Protein AF-A0A1G9ANP0-F1 (afdb_monomer)

Foldseek 3Di:
DPPVVVQCVDVVSVVVLVVLLVVLLVLLVVLLVVCVVPVPFPCDVVNSVVLNVVLSPVLCVPQSVVLSVVCVVPVVCNVVSSVVSSVVSNVVSVVVCVVSGD

Organism: NCBI:txid718193

Mean predicted aligned error: 9.77 Å

Solvent-accessible surface area (backbone atoms only — not comparable to full-atom values): 5701 Å² total; per-residue (Å²): 132,85,56,61,67,65,51,56,67,39,69,67,50,41,50,54,52,52,53,46,38,52,49,49,44,49,53,46,52,53,50,49,52,52,47,64,70,71,63,77,62,83,53,47,74,64,47,53,51,53,50,46,61,50,47,63,53,50,48,33,60,70,43,40,50,59,44,52,57,50,33,68,77,38,62,92,47,36,68,58,52,54,51,50,47,52,52,50,46,50,51,51,52,49,50,53,47,43,75,75,64,102

Structure (mmCIF, N/CA/C/O backbone):
data_AF-A0A1G9ANP0-F1
#
_entry.id   AF-A0A1G9ANP0-F1
#
loop_
_atom_site.group_PDB
_atom_site.id
_atom_site.type_symbol
_atom_site.label_atom_id
_atom_site.label_alt_id
_atom_site.label_comp_id
_atom_site.label_asym_id
_atom_site.label_entity_id
_atom_site.label_seq_id
_atom_site.pdbx_PDB_ins_code
_atom_site.Cartn_x
_atom_site.Cartn_y
_atom_site.Cartn_z
_atom_site.occupancy
_atom_site.B_iso_or_equiv
_atom_site.auth_seq_id
_atom_site.auth_comp_id
_atom_site.auth_asym_id
_atom_site.auth_atom_id
_atom_site.pdbx_PDB_model_num
ATOM 1 N N . MET A 1 1 ? -16.589 16.392 13.201 1.00 43.41 1 MET A N 1
ATOM 2 C CA . MET A 1 1 ? -15.175 16.040 12.959 1.00 43.41 1 MET A CA 1
ATOM 3 C C . MET A 1 1 ? -14.868 14.824 13.807 1.00 43.41 1 MET A C 1
ATOM 5 O O . MET A 1 1 ? -14.996 14.899 15.019 1.00 43.41 1 MET A O 1
ATOM 9 N N . THR A 1 2 ? -14.622 13.674 13.190 1.00 51.75 2 THR A N 1
ATOM 10 C CA . THR A 1 2 ? -14.364 12.422 13.911 1.00 51.75 2 THR A CA 1
ATOM 11 C C . THR A 1 2 ? -13.000 12.546 14.589 1.00 51.75 2 THR A C 1
ATOM 13 O O . THR A 1 2 ? -11.997 12.639 13.886 1.00 51.75 2 THR A O 1
ATOM 16 N N . ASN A 1 3 ? -12.955 12.603 15.923 1.00 61.66 3 ASN A N 1
ATOM 17 C CA . ASN A 1 3 ? -11.711 12.675 16.694 1.00 61.66 3 ASN A CA 1
ATOM 18 C C . ASN A 1 3 ? -10.922 11.375 16.502 1.00 61.66 3 ASN A C 1
ATOM 20 O O . ASN A 1 3 ? -11.094 10.410 17.245 1.00 61.66 3 ASN A O 1
ATOM 24 N N . ILE A 1 4 ? -10.065 11.335 15.479 1.00 60.16 4 ILE A N 1
ATOM 25 C CA . ILE A 1 4 ? -9.135 10.225 15.223 1.00 60.16 4 ILE A CA 1
ATOM 26 C C . ILE A 1 4 ? -8.272 9.978 16.473 1.00 60.16 4 ILE A C 1
ATOM 28 O O . ILE A 1 4 ? -7.957 8.833 16.782 1.00 60.16 4 ILE A O 1
ATOM 32 N N . GLU A 1 5 ? -7.978 11.028 17.245 1.00 62.72 5 GLU A N 1
ATOM 33 C CA . GLU A 1 5 ? -7.281 10.959 18.534 1.00 62.72 5 GLU A CA 1
ATOM 34 C C . GLU A 1 5 ? -8.047 10.189 19.619 1.00 62.72 5 GLU A C 1
ATOM 36 O O . GLU A 1 5 ? -7.468 9.301 20.245 1.00 62.72 5 GLU A O 1
ATOM 41 N N . GLU A 1 6 ? -9.348 10.446 19.813 1.00 61.34 6 GLU A N 1
ATOM 42 C CA . GLU A 1 6 ? -10.178 9.638 20.726 1.00 61.34 6 GLU A CA 1
ATOM 43 C C . GLU A 1 6 ? -10.332 8.210 20.214 1.00 61.34 6 GLU A C 1
ATOM 45 O O . GLU A 1 6 ? -10.297 7.257 20.990 1.00 61.34 6 GLU A O 1
ATOM 50 N N . LEU A 1 7 ? -10.445 8.046 18.895 1.00 59.19 7 LEU A N 1
ATOM 51 C CA . LEU A 1 7 ? -10.579 6.741 18.260 1.00 59.19 7 LEU A CA 1
ATOM 52 C C . LEU A 1 7 ? -9.340 5.866 18.456 1.00 59.19 7 LEU A C 1
ATOM 54 O O . LEU A 1 7 ? -9.454 4.658 18.656 1.00 59.19 7 LEU A O 1
ATOM 58 N N . MET A 1 8 ? -8.161 6.484 18.401 1.00 61.50 8 MET A N 1
ATOM 59 C CA . MET A 1 8 ? -6.887 5.843 18.686 1.00 61.50 8 MET A CA 1
ATOM 60 C C . MET A 1 8 ? -6.602 5.763 20.184 1.00 61.50 8 MET A C 1
ATOM 62 O O . MET A 1 8 ? -5.567 5.228 20.546 1.00 61.50 8 MET A O 1
ATOM 66 N N . ARG A 1 9 ? -7.448 6.266 21.082 1.00 68.94 9 ARG A N 1
ATOM 67 C CA . ARG A 1 9 ? -7.236 6.105 22.530 1.00 68.94 9 ARG A CA 1
ATOM 68 C C . ARG A 1 9 ? -7.559 4.684 23.003 1.00 68.94 9 ARG A C 1
ATOM 70 O O . ARG A 1 9 ? -7.016 4.234 24.005 1.00 68.94 9 ARG A O 1
ATOM 77 N N . ASP A 1 10 ? -8.393 3.985 22.239 1.00 71.75 10 ASP A N 1
ATOM 78 C CA . ASP A 1 10 ? -8.810 2.609 22.478 1.00 71.75 10 ASP A CA 1
ATOM 79 C C . ASP A 1 10 ? -7.792 1.602 21.881 1.00 71.75 10 ASP A C 1
ATOM 81 O O . ASP A 1 10 ? -7.520 1.641 20.668 1.00 71.75 10 ASP A O 1
ATOM 85 N N . PRO A 1 11 ? -7.196 0.713 22.701 1.00 71.31 11 PRO A N 1
ATOM 86 C CA . PRO A 1 11 ? -6.190 -0.248 22.251 1.00 71.31 11 PRO A CA 1
ATOM 87 C C . PRO A 1 11 ? -6.716 -1.226 21.189 1.00 71.31 11 PRO A C 1
ATOM 89 O O . PRO A 1 11 ? -5.955 -1.595 20.288 1.00 71.31 11 PRO A O 1
ATOM 92 N N . ASP A 1 12 ? -8.005 -1.577 21.208 1.00 72.75 12 ASP A N 1
ATOM 93 C CA . ASP A 1 12 ? -8.592 -2.503 20.230 1.00 72.75 12 ASP A CA 1
ATOM 94 C C . ASP A 1 12 ? -8.725 -1.856 18.846 1.00 72.75 12 ASP A C 1
ATOM 96 O O . ASP A 1 12 ? -8.439 -2.471 17.810 1.00 72.75 12 ASP A O 1
ATOM 100 N N . ASN A 1 13 ? -9.068 -0.566 18.812 1.00 67.25 13 ASN A N 1
ATOM 101 C CA . ASN A 1 13 ? -9.123 0.213 17.575 1.00 67.25 13 ASN A CA 1
ATOM 102 C C . ASN A 1 13 ? -7.723 0.438 16.987 1.00 67.25 13 ASN A C 1
ATOM 104 O O . ASN A 1 13 ? -7.551 0.344 15.767 1.00 67.25 13 ASN A O 1
ATOM 108 N N . ARG A 1 14 ? -6.704 0.657 17.833 1.00 67.50 14 ARG A N 1
ATOM 109 C CA . ARG A 1 14 ? -5.296 0.711 17.396 1.00 67.50 14 ARG A CA 1
ATOM 110 C C . ARG A 1 14 ? -4.835 -0.613 16.798 1.00 67.50 14 ARG A C 1
ATOM 112 O O . ARG A 1 14 ? -4.211 -0.614 15.735 1.00 67.50 14 ARG A O 1
ATOM 119 N N . ALA A 1 15 ? -5.157 -1.735 17.439 1.00 72.94 15 ALA A N 1
ATOM 120 C CA . ALA A 1 15 ? -4.792 -3.059 16.947 1.00 72.94 15 ALA A CA 1
ATOM 121 C C . ALA A 1 15 ? -5.453 -3.363 15.591 1.00 72.94 15 ALA A C 1
ATOM 123 O O . ALA A 1 15 ? -4.792 -3.851 14.670 1.00 72.94 15 ALA A O 1
ATOM 124 N N . ALA A 1 16 ? -6.733 -3.017 15.427 1.00 69.88 16 ALA A N 1
ATOM 125 C CA . ALA A 1 16 ? -7.464 -3.204 14.175 1.00 69.88 16 ALA A CA 1
ATOM 126 C C . ALA A 1 16 ? -6.930 -2.323 13.030 1.00 69.88 16 ALA A C 1
ATOM 128 O O . ALA A 1 16 ? -6.739 -2.818 11.913 1.00 69.88 16 ALA A O 1
ATOM 129 N N . ALA A 1 17 ? -6.639 -1.047 13.299 1.00 69.44 17 ALA A N 1
ATOM 130 C CA . ALA A 1 17 ? -6.035 -0.143 12.321 1.00 69.44 17 ALA A CA 1
ATOM 131 C C . ALA A 1 17 ? -4.630 -0.621 11.919 1.00 69.44 17 ALA A C 1
ATOM 133 O O . ALA A 1 17 ? -4.344 -0.772 10.733 1.00 69.44 17 ALA A O 1
ATOM 134 N N . SER A 1 18 ? -3.788 -0.981 12.894 1.00 74.62 18 SER A N 1
ATOM 135 C CA . SER A 1 18 ? -2.438 -1.502 12.644 1.00 74.62 18 SER A CA 1
ATOM 136 C C . SER A 1 18 ? -2.456 -2.797 11.825 1.00 74.62 18 SER A C 1
ATOM 138 O O . SER A 1 18 ? -1.676 -2.950 10.883 1.00 74.62 18 SER A O 1
ATOM 140 N N . LYS A 1 19 ? -3.390 -3.714 12.113 1.00 75.88 19 LYS A N 1
ATOM 141 C CA . LYS A 1 19 ? -3.579 -4.950 11.338 1.00 75.88 19 LYS A CA 1
ATOM 142 C C . LYS A 1 19 ? -3.976 -4.665 9.889 1.00 75.88 19 LYS A C 1
ATOM 144 O O . LYS A 1 19 ? -3.478 -5.332 8.984 1.00 75.88 19 LYS A O 1
ATOM 149 N N . THR A 1 20 ? -4.839 -3.676 9.668 1.00 72.62 20 THR A N 1
ATOM 150 C CA . THR A 1 20 ? -5.280 -3.267 8.325 1.00 72.62 20 THR A CA 1
ATOM 151 C C . THR A 1 20 ? -4.119 -2.655 7.541 1.00 72.62 20 THR A C 1
ATOM 153 O O . THR A 1 20 ? -3.825 -3.110 6.438 1.00 72.62 20 THR A O 1
ATOM 156 N N . THR A 1 21 ? -3.370 -1.737 8.154 1.00 73.44 21 THR A N 1
ATOM 157 C CA . THR A 1 21 ? -2.158 -1.136 7.575 1.00 73.44 21 THR A CA 1
ATOM 158 C C . THR A 1 21 ? -1.103 -2.184 7.224 1.00 73.44 21 THR A C 1
ATOM 160 O O . THR A 1 21 ? -0.609 -2.198 6.098 1.00 73.44 21 THR A O 1
ATOM 163 N N . ARG A 1 22 ? -0.792 -3.111 8.144 1.00 76.69 22 ARG A N 1
ATOM 164 C CA . ARG A 1 22 ? 0.169 -4.202 7.892 1.00 76.69 22 ARG A CA 1
ATOM 165 C C . ARG A 1 22 ? -0.265 -5.085 6.728 1.00 76.69 22 ARG A C 1
ATOM 167 O O . ARG A 1 22 ? 0.572 -5.480 5.923 1.00 76.69 22 ARG A O 1
ATOM 174 N N . ARG A 1 23 ? -1.564 -5.379 6.615 1.00 77.00 23 ARG A N 1
ATOM 175 C CA . ARG A 1 23 ? -2.096 -6.168 5.499 1.00 77.00 23 ARG A CA 1
ATOM 176 C C . ARG A 1 23 ? -1.946 -5.432 4.169 1.00 77.00 23 ARG A C 1
ATOM 178 O O . ARG A 1 23 ? -1.457 -6.040 3.224 1.00 77.00 23 ARG A O 1
ATOM 185 N N . SER A 1 24 ? -2.312 -4.152 4.091 1.00 71.88 24 SER A N 1
ATOM 186 C CA . SER A 1 24 ? -2.145 -3.359 2.862 1.00 71.88 24 SER A CA 1
ATOM 187 C C . SER A 1 24 ? -0.675 -3.222 2.462 1.00 71.88 24 SER A C 1
ATOM 189 O O . SER A 1 24 ? -0.356 -3.392 1.290 1.00 71.88 24 SER A O 1
ATOM 191 N N . MET A 1 25 ? 0.233 -3.013 3.424 1.00 75.94 25 MET A N 1
ATOM 192 C CA . MET A 1 25 ? 1.681 -3.018 3.171 1.00 75.94 25 MET A CA 1
ATOM 193 C C . MET A 1 25 ? 2.161 -4.362 2.614 1.00 75.94 25 MET A C 1
AT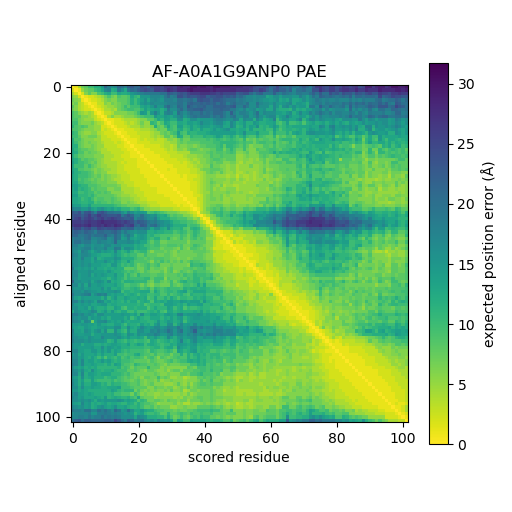OM 195 O O . MET A 1 25 ? 2.913 -4.390 1.644 1.00 75.94 25 MET A O 1
ATOM 199 N N . PHE A 1 26 ? 1.706 -5.479 3.188 1.00 80.94 26 PHE A N 1
ATOM 200 C CA . PHE A 1 26 ? 2.078 -6.810 2.710 1.00 80.94 26 PHE A CA 1
ATOM 201 C C . PHE A 1 26 ? 1.582 -7.067 1.281 1.00 80.94 26 PHE A C 1
ATOM 203 O O . PHE A 1 26 ? 2.349 -7.525 0.439 1.00 80.94 26 PHE A O 1
ATOM 210 N N . VAL A 1 27 ? 0.321 -6.729 0.989 1.00 78.38 27 VAL A N 1
ATOM 211 C CA . VAL A 1 27 ? -0.259 -6.857 -0.359 1.00 78.38 27 VAL A CA 1
ATOM 212 C C . VAL A 1 27 ? 0.494 -5.979 -1.359 1.00 78.38 27 VAL A C 1
ATOM 214 O O . VAL A 1 27 ? 0.791 -6.441 -2.458 1.00 78.38 27 VAL A O 1
ATOM 217 N N . PHE A 1 28 ? 0.850 -4.751 -0.980 1.00 77.19 28 PHE A N 1
ATOM 218 C CA . PHE A 1 28 ? 1.664 -3.860 -1.805 1.00 77.19 28 PHE A CA 1
ATOM 219 C C . PHE A 1 28 ? 3.035 -4.466 -2.127 1.00 77.19 28 PHE A C 1
ATOM 221 O O . PHE A 1 28 ? 3.374 -4.596 -3.301 1.00 77.19 28 PHE A O 1
ATOM 228 N N . ILE A 1 29 ? 3.794 -4.896 -1.111 1.00 79.75 29 ILE A N 1
ATOM 229 C CA . ILE A 1 29 ? 5.128 -5.490 -1.297 1.00 79.75 29 ILE A CA 1
ATOM 230 C C . ILE A 1 29 ? 5.042 -6.749 -2.164 1.00 79.75 29 ILE A C 1
ATOM 232 O O . ILE A 1 29 ? 5.820 -6.898 -3.102 1.00 79.75 29 ILE A O 1
ATOM 236 N N . ALA A 1 30 ? 4.080 -7.636 -1.895 1.00 80.81 30 ALA A N 1
ATOM 237 C CA . ALA A 1 30 ? 3.885 -8.847 -2.686 1.00 80.81 30 ALA A CA 1
ATOM 238 C C . ALA A 1 30 ? 3.575 -8.518 -4.155 1.00 80.81 30 ALA A C 1
ATOM 240 O O . ALA A 1 30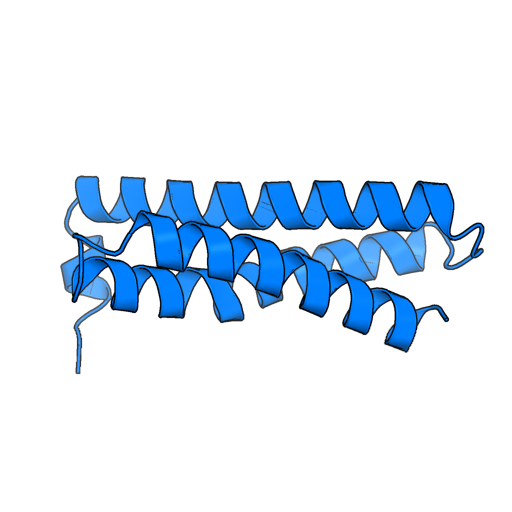 ? 4.175 -9.096 -5.057 1.00 80.81 30 ALA A O 1
ATOM 241 N N . THR A 1 31 ? 2.689 -7.549 -4.401 1.00 77.38 31 THR A N 1
ATOM 242 C CA . THR A 1 31 ? 2.341 -7.109 -5.762 1.00 77.38 31 THR A CA 1
ATOM 243 C C . THR A 1 31 ? 3.545 -6.490 -6.471 1.00 77.38 31 THR A C 1
ATOM 245 O O . THR A 1 31 ? 3.772 -6.767 -7.646 1.00 77.38 31 THR A O 1
ATOM 248 N N . LEU A 1 32 ? 4.348 -5.694 -5.761 1.00 74.56 32 LEU A N 1
ATOM 249 C CA . LEU A 1 32 ? 5.563 -5.090 -6.298 1.00 74.56 32 LEU A CA 1
ATOM 250 C C . LEU A 1 32 ? 6.615 -6.144 -6.665 1.00 74.56 32 LEU A C 1
ATOM 252 O O . LEU A 1 32 ? 7.199 -6.061 -7.739 1.00 74.56 32 LEU A O 1
ATOM 256 N N . LEU A 1 33 ? 6.835 -7.149 -5.813 1.00 76.75 33 LEU A N 1
ATOM 257 C CA . LEU A 1 33 ? 7.764 -8.248 -6.096 1.00 76.75 33 LEU A CA 1
ATOM 258 C C . LEU A 1 33 ? 7.327 -9.062 -7.316 1.00 76.75 33 LEU A C 1
ATOM 260 O O . LEU A 1 33 ? 8.160 -9.397 -8.152 1.00 76.75 33 LEU A O 1
ATOM 264 N N . VAL A 1 34 ? 6.025 -9.337 -7.446 1.00 78.88 34 VAL A N 1
ATOM 265 C CA . VAL A 1 34 ? 5.467 -10.002 -8.633 1.00 78.88 34 VAL A CA 1
ATOM 266 C C . VAL A 1 34 ? 5.704 -9.152 -9.881 1.00 78.88 34 VAL A C 1
ATOM 268 O O . VAL A 1 34 ? 6.175 -9.676 -10.885 1.00 78.88 34 VAL A O 1
ATOM 271 N N . MET A 1 35 ? 5.442 -7.844 -9.822 1.00 73.38 35 MET A N 1
ATOM 272 C CA . MET A 1 35 ? 5.696 -6.935 -10.947 1.00 73.38 35 MET A CA 1
ATOM 273 C C . MET A 1 35 ? 7.175 -6.916 -11.335 1.00 73.38 35 MET A C 1
ATOM 275 O O . MET A 1 35 ? 7.480 -7.112 -12.503 1.00 73.38 35 MET A O 1
ATOM 279 N N . LEU A 1 36 ? 8.084 -6.770 -10.366 1.00 72.69 36 LEU A N 1
ATOM 280 C CA . LEU A 1 36 ? 9.531 -6.774 -10.601 1.00 72.69 36 LEU A CA 1
ATOM 281 C C . LEU A 1 36 ? 10.033 -8.101 -11.188 1.00 72.69 36 LEU A C 1
ATOM 283 O O . LEU A 1 36 ? 10.947 -8.098 -12.005 1.00 72.69 36 LEU A O 1
ATOM 287 N N . TYR A 1 37 ? 9.452 -9.230 -10.777 1.00 73.81 37 TYR A N 1
ATOM 288 C CA . TYR A 1 37 ? 9.828 -10.546 -11.292 1.00 73.81 37 TYR A CA 1
ATOM 289 C C . TYR A 1 37 ? 9.343 -10.774 -12.732 1.00 73.81 37 TYR A C 1
ATOM 291 O O . TYR A 1 37 ? 10.067 -11.357 -13.535 1.00 73.81 37 TYR A O 1
ATOM 299 N N . PHE A 1 38 ? 8.133 -10.313 -13.072 1.00 71.06 38 PHE A N 1
ATOM 300 C CA . PHE A 1 38 ? 7.514 -10.562 -14.379 1.00 71.06 38 PHE A CA 1
ATOM 301 C C . PHE A 1 38 ? 7.771 -9.483 -15.434 1.00 71.06 38 PHE A C 1
ATOM 303 O O . PHE A 1 38 ? 7.676 -9.787 -16.621 1.00 71.06 38 PHE A O 1
ATOM 310 N N . SER A 1 39 ? 8.048 -8.234 -15.055 1.00 62.66 39 SER A N 1
ATOM 311 C CA . SER A 1 39 ? 8.121 -7.140 -16.029 1.00 62.66 39 SER A CA 1
ATOM 312 C C . SER A 1 39 ? 9.386 -7.172 -16.883 1.00 62.66 39 SER A C 1
ATOM 314 O O . SER A 1 39 ? 9.403 -6.551 -17.941 1.00 62.66 39 SER A O 1
ATOM 316 N N . GLY A 1 40 ? 10.456 -7.843 -16.434 1.00 58.31 40 GLY A N 1
ATOM 317 C CA . GLY A 1 40 ? 11.763 -7.824 -17.102 1.00 58.31 40 GLY A CA 1
ATOM 318 C C . GLY A 1 40 ? 12.356 -6.416 -17.275 1.00 58.31 40 GLY A C 1
ATOM 319 O O . GLY A 1 40 ? 13.416 -6.273 -17.882 1.00 58.31 40 GLY A O 1
ATOM 320 N N . THR A 1 41 ? 11.690 -5.373 -16.760 1.00 57.94 41 THR A N 1
ATOM 321 C CA . THR A 1 41 ? 12.087 -3.983 -16.935 1.00 57.94 41 THR A CA 1
ATOM 322 C C . THR A 1 41 ? 13.231 -3.660 -15.992 1.00 57.94 41 THR A C 1
ATOM 324 O O . THR A 1 41 ? 13.151 -3.801 -14.772 1.00 57.94 41 THR A O 1
ATOM 327 N N . THR 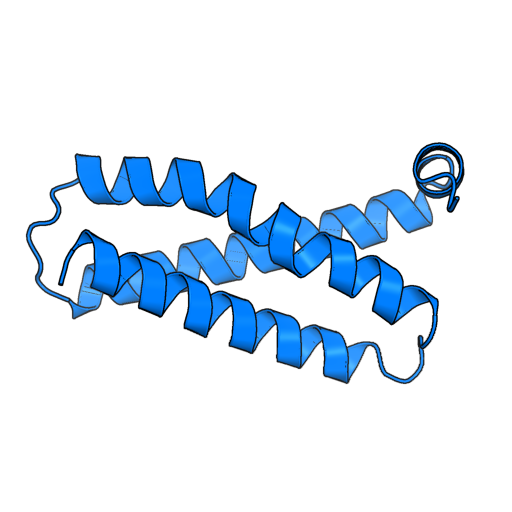A 1 42 ? 14.314 -3.165 -16.578 1.00 55.88 42 THR A N 1
ATOM 328 C CA . THR A 1 42 ? 15.484 -2.583 -15.920 1.00 55.88 42 THR A CA 1
ATOM 329 C C . THR A 1 42 ? 15.145 -1.221 -15.309 1.00 55.88 42 THR A C 1
ATOM 331 O O . THR A 1 42 ? 15.867 -0.247 -15.492 1.00 55.88 42 THR A O 1
ATOM 334 N N . SER A 1 43 ? 14.089 -1.132 -14.493 1.00 55.19 43 SER A N 1
ATOM 335 C CA . SER A 1 43 ? 13.829 0.051 -13.657 1.00 55.19 43 SER A CA 1
ATOM 336 C C . SER A 1 43 ? 14.976 0.355 -12.678 1.00 55.19 43 SER A C 1
ATOM 338 O O . SER A 1 43 ? 14.958 1.362 -11.972 1.00 55.19 43 SER A O 1
ATOM 340 N N . GLY A 1 44 ? 15.982 -0.525 -12.618 1.00 60.94 44 GLY A N 1
ATOM 341 C CA . GLY A 1 44 ? 17.082 -0.474 -11.678 1.00 60.94 44 GLY A CA 1
ATOM 342 C C . GLY A 1 44 ? 16.583 -0.767 -10.268 1.00 60.94 44 GLY A C 1
ATOM 343 O O . GLY A 1 44 ? 15.444 -0.480 -9.895 1.00 60.94 44 GLY A O 1
ATOM 344 N N . ILE A 1 45 ? 17.460 -1.325 -9.440 1.00 64.56 45 ILE A N 1
ATOM 345 C CA . ILE A 1 45 ? 17.178 -1.542 -8.014 1.00 64.56 45 ILE A CA 1
ATOM 346 C C . ILE A 1 45 ? 16.737 -0.218 -7.356 1.00 64.56 45 ILE A C 1
ATOM 348 O O . ILE A 1 45 ? 15.847 -0.208 -6.513 1.00 64.56 45 ILE A O 1
ATOM 352 N N . ILE A 1 46 ? 17.286 0.913 -7.815 1.00 64.88 46 ILE A N 1
ATOM 353 C CA . ILE A 1 46 ? 16.983 2.263 -7.323 1.00 64.88 46 ILE A CA 1
ATOM 354 C C . ILE A 1 46 ? 15.526 2.669 -7.595 1.00 64.88 46 ILE A C 1
ATOM 356 O O . ILE A 1 46 ? 14.860 3.153 -6.681 1.00 64.88 46 ILE A O 1
ATOM 360 N N . GLY A 1 47 ? 15.003 2.441 -8.806 1.00 67.81 47 GLY A N 1
ATOM 361 C CA . GLY A 1 47 ? 13.605 2.736 -9.130 1.00 67.81 47 GLY A CA 1
ATOM 362 C C . GLY A 1 47 ? 12.647 1.887 -8.297 1.00 67.81 47 GLY A C 1
ATOM 363 O O . GLY A 1 47 ? 11.716 2.415 -7.690 1.00 67.81 47 GLY A O 1
ATOM 364 N N . GLY A 1 48 ? 12.938 0.589 -8.169 1.00 71.00 48 GLY A N 1
ATOM 365 C CA . GLY A 1 48 ? 12.171 -0.315 -7.310 1.00 71.00 48 GLY A CA 1
ATOM 366 C C . GLY A 1 48 ? 12.155 0.131 -5.845 1.00 71.00 48 GLY A C 1
ATOM 367 O O . GLY A 1 48 ? 11.093 0.153 -5.231 1.00 71.00 48 GLY A O 1
ATOM 368 N N . VAL A 1 49 ? 13.300 0.548 -5.294 1.00 69.94 49 VAL A N 1
ATOM 369 C CA . VAL A 1 49 ? 13.419 1.017 -3.901 1.00 69.94 49 VAL A CA 1
ATOM 370 C C . VAL A 1 49 ? 12.687 2.343 -3.674 1.00 69.94 49 VAL A C 1
ATOM 372 O O . VAL A 1 49 ? 11.980 2.472 -2.675 1.00 69.94 49 VAL A O 1
ATOM 375 N N . LEU A 1 50 ? 12.793 3.309 -4.592 1.00 69.94 50 LEU A N 1
ATOM 376 C CA . LEU A 1 50 ? 12.051 4.576 -4.509 1.00 69.94 50 LEU A CA 1
ATOM 377 C C . LEU A 1 50 ? 10.540 4.346 -4.584 1.00 69.94 50 LEU A C 1
ATOM 379 O O . LEU A 1 50 ? 9.780 4.913 -3.798 1.00 69.94 50 LEU A O 1
ATOM 383 N N . PHE A 1 51 ? 10.108 3.462 -5.480 1.00 74.19 51 PHE A N 1
ATOM 384 C CA . PHE A 1 51 ? 8.709 3.082 -5.609 1.00 74.19 51 PHE A CA 1
ATOM 385 C C . PHE A 1 51 ? 8.184 2.397 -4.344 1.00 74.19 51 PHE A C 1
ATOM 387 O O . PHE A 1 51 ? 7.077 2.684 -3.888 1.00 74.19 51 PHE A O 1
ATOM 394 N N . LEU A 1 52 ? 9.003 1.537 -3.736 1.00 74.75 52 LEU A N 1
ATOM 395 C CA . LEU A 1 52 ? 8.694 0.880 -2.472 1.00 74.75 52 LEU A CA 1
ATOM 396 C C . LEU A 1 52 ? 8.561 1.916 -1.350 1.00 74.75 52 LEU A C 1
ATOM 398 O O . LEU A 1 52 ? 7.555 1.908 -0.652 1.00 74.75 52 LEU A O 1
ATOM 402 N N . ALA A 1 53 ? 9.505 2.853 -1.220 1.00 74.88 53 ALA A N 1
ATOM 403 C CA . ALA A 1 53 ? 9.480 3.889 -0.185 1.00 74.88 53 ALA A CA 1
ATOM 404 C C . ALA A 1 53 ? 8.235 4.789 -0.274 1.00 74.88 53 ALA A C 1
ATOM 406 O O . ALA A 1 53 ? 7.582 5.053 0.737 1.00 74.88 53 ALA A O 1
ATOM 407 N N . ILE A 1 54 ? 7.875 5.218 -1.485 1.00 75.44 54 ILE A N 1
ATOM 408 C CA . ILE A 1 54 ? 6.717 6.084 -1.728 1.00 75.44 54 ILE A CA 1
ATOM 409 C C . ILE A 1 54 ? 5.415 5.296 -1.539 1.00 75.44 54 ILE A C 1
ATOM 411 O O . ILE A 1 54 ? 4.521 5.733 -0.811 1.00 75.44 54 ILE A O 1
ATOM 415 N N . GLY A 1 55 ? 5.306 4.109 -2.140 1.00 71.06 55 GLY A N 1
ATOM 416 C CA . GLY A 1 55 ? 4.096 3.291 -2.082 1.00 71.06 55 GLY A CA 1
ATOM 417 C C . GLY A 1 55 ? 3.791 2.746 -0.686 1.00 71.06 55 GLY A C 1
ATOM 418 O O . GLY A 1 55 ? 2.621 2.669 -0.310 1.00 71.06 55 GLY A O 1
ATOM 419 N N . LEU A 1 56 ? 4.812 2.471 0.134 1.00 72.94 56 LEU A N 1
ATOM 420 C CA . LEU A 1 56 ? 4.629 2.017 1.517 1.00 72.94 56 LEU A CA 1
ATOM 421 C C . LEU A 1 56 ? 3.947 3.076 2.400 1.00 72.94 56 LEU A C 1
ATOM 423 O O . LEU A 1 56 ? 3.278 2.718 3.367 1.00 72.94 56 LEU A O 1
ATOM 427 N N . PHE A 1 57 ? 4.089 4.360 2.063 1.00 70.25 57 PHE A N 1
ATOM 428 C CA . PHE A 1 57 ? 3.408 5.460 2.748 1.00 70.25 57 PHE A CA 1
ATOM 429 C C . PHE A 1 57 ? 2.088 5.840 2.077 1.00 70.25 57 PHE A C 1
ATOM 431 O O . PHE A 1 57 ? 1.072 5.978 2.757 1.00 70.25 57 PHE A O 1
ATOM 438 N N . LEU A 1 58 ? 2.075 5.982 0.751 1.00 74.81 58 LEU A N 1
ATOM 439 C CA . LEU A 1 58 ? 0.906 6.466 0.017 1.00 74.81 58 LEU A CA 1
ATOM 440 C C . LEU A 1 58 ? -0.254 5.476 0.034 1.00 74.81 58 LEU A C 1
ATOM 442 O O . LEU A 1 58 ? -1.392 5.891 0.243 1.00 74.81 58 LEU A O 1
ATOM 446 N N . ILE A 1 59 ? 0.006 4.180 -0.146 1.00 71.25 59 ILE A N 1
ATOM 447 C CA . ILE A 1 59 ? -1.059 3.175 -0.263 1.00 71.25 59 ILE A CA 1
ATOM 448 C C . ILE A 1 59 ? -1.838 3.000 1.044 1.00 71.25 59 ILE A C 1
ATOM 450 O O . ILE A 1 59 ? -3.069 3.056 1.008 1.00 71.25 59 ILE A O 1
ATOM 454 N N . PRO A 1 60 ? -1.203 2.842 2.220 1.00 67.75 60 PRO A N 1
ATOM 455 C CA . PRO A 1 60 ? -1.962 2.753 3.462 1.00 67.75 60 PRO A CA 1
ATOM 456 C C . PRO A 1 60 ? -2.725 4.041 3.780 1.00 67.75 60 PRO A C 1
ATOM 458 O O . PRO A 1 60 ? -3.853 3.970 4.264 1.00 67.75 60 PRO A O 1
ATOM 461 N N . LEU A 1 61 ? -2.154 5.210 3.473 1.00 68.94 61 LEU A N 1
ATOM 462 C CA . LEU A 1 61 ? -2.817 6.488 3.731 1.00 68.94 61 LEU A CA 1
ATOM 463 C C . LEU A 1 61 ? -4.060 6.680 2.849 1.00 68.94 61 LEU A C 1
ATOM 465 O O . LEU A 1 61 ? -5.083 7.167 3.319 1.00 68.94 61 LEU A O 1
ATOM 469 N N . SER A 1 62 ? -3.978 6.275 1.581 1.00 72.00 62 SER A N 1
ATOM 470 C CA . SER A 1 62 ? -5.048 6.467 0.595 1.00 72.00 62 SER A CA 1
ATOM 471 C C . SER A 1 62 ? -6.096 5.354 0.586 1.00 72.00 62 SER A C 1
ATOM 473 O O . SER A 1 62 ? -7.238 5.620 0.223 1.00 72.00 62 SER A O 1
ATOM 475 N N . ILE A 1 63 ? -5.752 4.133 1.008 1.00 69.19 63 ILE A N 1
ATOM 476 C CA . ILE A 1 63 ? -6.656 2.971 0.948 1.00 69.19 63 ILE A CA 1
ATOM 477 C C . ILE A 1 63 ? -7.062 2.501 2.350 1.00 69.19 63 ILE A C 1
ATOM 479 O O . ILE A 1 63 ? -8.251 2.392 2.651 1.00 69.19 63 ILE A O 1
ATOM 483 N N . ALA A 1 64 ? -6.102 2.280 3.254 1.00 66.31 64 ALA A N 1
ATOM 484 C CA . ALA A 1 64 ? -6.401 1.688 4.562 1.00 66.31 64 ALA A CA 1
ATOM 485 C C . ALA A 1 64 ? -7.157 2.651 5.497 1.00 66.31 64 ALA A C 1
ATOM 487 O O . ALA A 1 64 ? -8.040 2.215 6.237 1.00 66.31 64 ALA A O 1
ATOM 488 N N . VAL A 1 65 ? -6.859 3.954 5.452 1.00 68.69 65 VAL A N 1
ATOM 489 C CA . VAL A 1 65 ? -7.532 4.972 6.283 1.00 68.69 65 VAL A CA 1
ATOM 490 C C . VAL A 1 65 ? -9.022 5.134 5.932 1.00 68.69 65 VAL A C 1
ATOM 492 O O . VAL A 1 65 ? -9.852 4.982 6.836 1.00 68.69 65 VAL A O 1
ATOM 495 N N . PRO A 1 66 ? -9.422 5.396 4.670 1.00 69.88 66 PRO A N 1
ATOM 496 C CA . PRO A 1 66 ? -10.842 5.510 4.331 1.00 69.88 66 PRO A CA 1
ATOM 497 C C . PRO A 1 66 ? -11.591 4.187 4.516 1.00 69.88 66 PRO A C 1
ATOM 499 O O . PRO A 1 66 ? -12.722 4.186 5.004 1.00 69.88 66 PRO A O 1
ATOM 502 N N . SER A 1 67 ? -10.956 3.052 4.216 1.00 69.19 67 SER A N 1
ATOM 503 C CA . SER A 1 67 ? -11.566 1.740 4.425 1.00 69.19 67 SER A CA 1
ATOM 504 C C . SER A 1 67 ? -11.804 1.424 5.898 1.00 69.19 67 SER A C 1
ATOM 506 O O . SER A 1 67 ? -12.870 0.926 6.256 1.00 69.19 67 SER A O 1
ATOM 508 N N . PHE A 1 68 ? -10.879 1.779 6.792 1.00 69.06 68 PHE A N 1
ATOM 509 C CA . PHE A 1 68 ? -11.082 1.614 8.231 1.00 69.06 68 PHE A CA 1
ATOM 510 C C . PHE A 1 68 ? -12.281 2.432 8.741 1.00 69.06 68 PHE A C 1
ATOM 512 O O . PHE A 1 68 ? -13.093 1.927 9.522 1.00 69.06 68 PHE A O 1
ATOM 519 N N . LEU A 1 69 ? -12.448 3.664 8.250 1.00 71.50 69 LEU A N 1
ATOM 520 C CA . LEU A 1 69 ? -13.610 4.499 8.574 1.00 71.50 69 LEU A CA 1
ATOM 521 C C . LEU A 1 69 ? -14.924 3.881 8.062 1.00 71.50 69 LEU A C 1
ATOM 523 O O . LEU A 1 69 ? -15.913 3.839 8.799 1.00 71.50 69 LEU A O 1
ATOM 527 N N 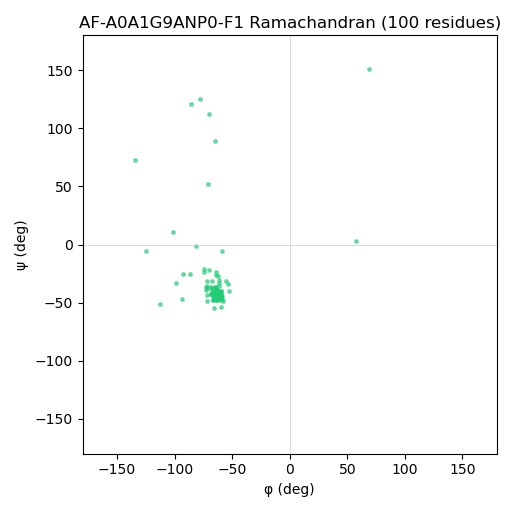. LEU A 1 70 ? -14.932 3.343 6.839 1.00 70.94 70 LEU A N 1
ATOM 528 C CA . LEU A 1 70 ? -16.094 2.681 6.227 1.00 70.94 70 LEU A CA 1
ATOM 529 C C . LEU A 1 70 ? -16.463 1.358 6.918 1.00 70.94 70 LEU A C 1
ATOM 531 O O . LEU A 1 70 ? -17.639 1.102 7.192 1.00 70.94 70 LEU A O 1
ATOM 535 N N . GLN A 1 71 ? -15.468 0.540 7.272 1.00 65.88 71 GLN A N 1
ATOM 536 C CA . GLN A 1 71 ? -15.660 -0.724 7.993 1.00 65.88 71 GLN A CA 1
ATOM 537 C C . GLN A 1 71 ? -16.289 -0.509 9.371 1.00 65.88 71 GLN A C 1
ATOM 539 O O . GLN A 1 71 ? -17.080 -1.340 9.819 1.00 65.88 71 GLN A O 1
ATOM 544 N N . ARG A 1 72 ? -15.982 0.612 10.034 1.00 66.31 72 ARG A N 1
ATOM 545 C CA . ARG A 1 72 ? -16.576 0.962 11.329 1.00 66.31 72 ARG A CA 1
ATOM 546 C C . ARG A 1 72 ? -18.040 1.396 11.206 1.00 66.31 72 ARG A C 1
ATOM 548 O O . ARG A 1 72 ? -18.836 1.049 12.071 1.00 66.31 72 ARG A O 1
ATOM 555 N N . GLN A 1 73 ? -18.417 2.104 10.138 1.00 74.75 73 GLN A N 1
ATOM 556 C CA . GLN A 1 73 ? -19.819 2.490 9.901 1.00 74.75 73 GLN A CA 1
ATOM 557 C C . GLN A 1 73 ? -20.702 1.301 9.496 1.00 74.75 73 GLN A C 1
ATOM 559 O O . GLN A 1 73 ? -21.900 1.281 9.781 1.00 74.75 73 GLN A O 1
ATOM 564 N N . ARG A 1 74 ? -20.132 0.305 8.810 1.00 76.62 74 ARG A N 1
ATOM 565 C CA . ARG A 1 74 ? -20.861 -0.857 8.281 1.00 76.62 74 ARG A CA 1
ATOM 566 C C . ARG A 1 74 ? -20.094 -2.159 8.582 1.00 76.62 74 ARG A C 1
ATOM 568 O O . ARG A 1 74 ? -19.584 -2.792 7.656 1.00 76.62 74 ARG A O 1
ATOM 575 N N . PRO A 1 75 ? -20.065 -2.634 9.844 1.00 68.06 75 PRO A N 1
ATOM 576 C CA . PRO A 1 75 ? -19.272 -3.805 10.240 1.00 68.06 75 PRO A CA 1
ATOM 577 C C . PRO A 1 75 ? -19.702 -5.105 9.541 1.00 68.06 75 PRO A C 1
ATOM 579 O O . PRO A 1 75 ? -18.870 -5.975 9.294 1.00 68.06 75 PRO A O 1
ATOM 582 N N . LYS A 1 76 ? -20.977 -5.221 9.139 1.00 76.25 76 LYS A N 1
ATOM 583 C CA . LYS A 1 76 ? -21.495 -6.367 8.365 1.00 76.25 76 LYS A CA 1
ATOM 584 C C . LYS A 1 76 ? -20.865 -6.496 6.969 1.00 76.25 76 LYS A C 1
ATOM 586 O O . LYS A 1 76 ? -20.843 -7.587 6.417 1.00 76.25 76 LYS A O 1
ATOM 591 N N . LEU A 1 77 ? -20.340 -5.402 6.411 1.00 78.75 77 LEU A N 1
ATOM 592 C CA . LEU A 1 77 ? -19.721 -5.347 5.080 1.00 78.75 77 LEU A CA 1
ATOM 593 C C . LEU A 1 77 ? -18.187 -5.347 5.145 1.00 78.75 77 LEU A C 1
ATOM 595 O O . LEU A 1 77 ? -17.523 -5.127 4.135 1.00 78.75 77 LEU A O 1
ATOM 599 N N . LYS A 1 78 ? -17.600 -5.618 6.318 1.00 69.00 78 LYS A N 1
ATOM 600 C CA . LYS A 1 78 ? -16.149 -5.574 6.537 1.00 69.00 78 LYS A CA 1
ATOM 601 C C . LYS A 1 78 ? -15.354 -6.413 5.533 1.00 69.00 78 LYS A C 1
ATOM 603 O O . LYS A 1 78 ? -14.317 -5.970 5.051 1.00 69.00 78 LYS A O 1
ATOM 608 N N . TRP A 1 79 ? -15.862 -7.595 5.187 1.00 72.19 79 TRP A N 1
ATOM 609 C CA . TRP A 1 79 ? -15.252 -8.473 4.186 1.00 72.19 79 TRP A CA 1
ATOM 610 C C . TRP A 1 79 ? -15.257 -7.873 2.776 1.00 72.19 79 TRP A C 1
ATOM 612 O O . TRP A 1 79 ? -14.271 -8.012 2.056 1.00 72.19 79 TRP A O 1
ATOM 622 N N . LEU A 1 80 ? -16.326 -7.162 2.403 1.00 76.81 80 LEU A N 1
ATOM 623 C CA . LEU A 1 80 ? -16.440 -6.506 1.101 1.00 76.81 80 LEU A CA 1
ATOM 624 C C . LEU A 1 80 ? -15.425 -5.363 0.972 1.00 76.81 80 LEU A C 1
ATOM 626 O O . LEU A 1 80 ? -14.711 -5.291 -0.023 1.00 76.81 80 LEU A O 1
ATOM 630 N N . PHE A 1 81 ? -15.299 -4.525 2.007 1.00 75.88 81 PHE A N 1
ATOM 631 C CA . PHE A 1 81 ? -14.285 -3.464 2.044 1.00 75.88 81 PHE A CA 1
ATOM 632 C C . PHE A 1 81 ? -12.863 -4.034 2.031 1.00 75.88 81 PHE A C 1
ATOM 634 O O . PHE A 1 81 ? -12.014 -3.539 1.303 1.00 75.88 81 PHE A O 1
ATOM 641 N N . MET A 1 82 ? -12.619 -5.136 2.747 1.00 68.75 82 MET A N 1
ATOM 642 C CA . MET A 1 82 ? -11.336 -5.843 2.694 1.00 68.75 82 MET A CA 1
ATOM 643 C C . MET A 1 82 ? -10.973 -6.341 1.289 1.00 68.75 82 MET A C 1
ATOM 645 O O . MET A 1 82 ? -9.794 -6.333 0.937 1.00 68.75 82 MET A O 1
ATOM 649 N N . ALA A 1 83 ? -11.946 -6.852 0.531 1.00 77.25 83 ALA A N 1
ATOM 650 C CA . ALA A 1 83 ? -11.728 -7.329 -0.833 1.00 77.25 83 ALA A CA 1
ATOM 651 C C . ALA A 1 83 ? -11.490 -6.157 -1.795 1.00 77.25 83 ALA A C 1
ATOM 653 O O . ALA A 1 83 ? -10.554 -6.200 -2.593 1.00 77.25 83 ALA A O 1
ATOM 654 N N . LEU A 1 84 ? -12.283 -5.089 -1.663 1.00 78.75 84 LEU A N 1
ATOM 655 C CA . LEU A 1 84 ? -12.118 -3.858 -2.433 1.00 78.75 84 LEU A CA 1
ATOM 656 C C . LEU A 1 84 ? -10.752 -3.214 -2.190 1.00 78.75 84 LEU A C 1
ATOM 658 O O . LEU A 1 84 ? -10.091 -2.864 -3.160 1.00 78.75 84 LEU A O 1
ATOM 662 N N . ASP A 1 85 ? -10.283 -3.138 -0.943 1.00 75.81 85 ASP A N 1
ATOM 663 C CA . ASP A 1 85 ? -8.949 -2.616 -0.622 1.00 75.81 85 ASP A CA 1
ATOM 664 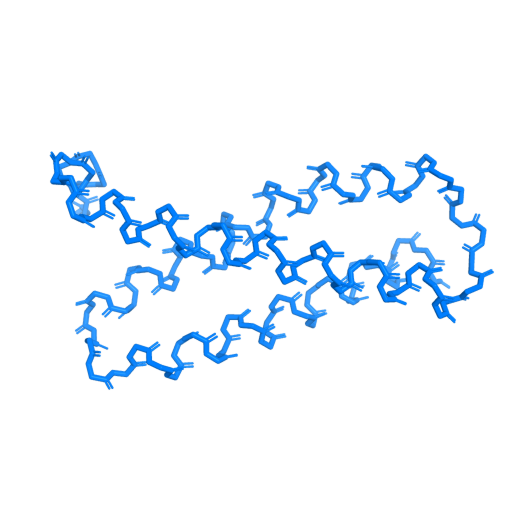C C . ASP A 1 85 ? -7.840 -3.4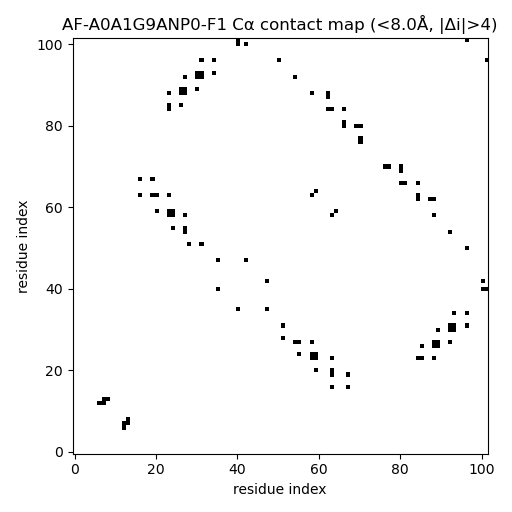13 -1.288 1.00 75.81 85 ASP A C 1
ATOM 666 O O . ASP A 1 85 ? -6.867 -2.843 -1.775 1.00 75.81 85 ASP A O 1
ATOM 670 N N . MET A 1 86 ? -7.967 -4.740 -1.295 1.00 74.12 86 MET A N 1
ATOM 671 C CA . MET A 1 86 ? -6.967 -5.614 -1.892 1.00 74.12 86 MET A CA 1
ATOM 672 C C . MET A 1 86 ? -6.907 -5.404 -3.407 1.00 74.12 86 MET A C 1
ATOM 674 O O . MET A 1 86 ? -5.821 -5.210 -3.949 1.00 74.12 86 MET A O 1
ATOM 678 N N . ILE A 1 87 ? -8.062 -5.359 -4.078 1.00 81.31 87 ILE A N 1
ATOM 679 C CA . ILE A 1 87 ? -8.145 -5.091 -5.520 1.00 81.31 87 ILE A CA 1
ATOM 680 C C . ILE A 1 87 ? -7.634 -3.683 -5.833 1.00 81.31 87 ILE A C 1
ATOM 682 O O . ILE A 1 87 ? -6.802 -3.523 -6.722 1.00 81.31 87 ILE A O 1
ATOM 686 N N . ALA A 1 88 ? -8.073 -2.671 -5.084 1.00 77.62 88 ALA A N 1
ATOM 687 C CA . ALA A 1 88 ? -7.641 -1.289 -5.261 1.00 77.62 88 ALA A CA 1
ATOM 688 C C . ALA A 1 88 ? -6.128 -1.153 -5.071 1.00 77.62 88 ALA A C 1
ATOM 690 O O . ALA A 1 88 ? -5.465 -0.536 -5.899 1.00 77.62 88 ALA A O 1
ATOM 691 N N . THR A 1 89 ? -5.562 -1.796 -4.045 1.00 77.81 89 THR A N 1
ATOM 692 C CA . THR A 1 89 ? -4.112 -1.816 -3.813 1.00 77.81 89 THR A CA 1
ATOM 693 C C . THR A 1 89 ? -3.387 -2.413 -5.013 1.00 77.81 89 THR A C 1
ATOM 695 O O . THR A 1 89 ? -2.436 -1.810 -5.500 1.00 77.81 89 THR A O 1
ATOM 698 N N . VAL A 1 90 ? -3.849 -3.548 -5.543 1.00 76.31 90 VAL A N 1
ATOM 699 C CA . VAL A 1 90 ? -3.235 -4.189 -6.717 1.00 76.31 90 VAL A CA 1
ATOM 700 C C . VAL A 1 90 ? -3.329 -3.297 -7.955 1.00 76.31 90 VAL A C 1
ATOM 702 O O . VAL A 1 90 ? -2.326 -3.099 -8.639 1.00 76.31 90 VAL A O 1
ATOM 705 N N . VAL A 1 91 ? -4.502 -2.724 -8.234 1.00 80.19 91 VAL A N 1
ATOM 706 C CA . VAL A 1 91 ? -4.734 -1.861 -9.403 1.00 80.19 91 VAL A CA 1
ATOM 707 C C . VAL A 1 91 ? -3.889 -0.594 -9.327 1.00 80.19 91 VAL A C 1
ATOM 709 O O . VAL A 1 91 ? -3.211 -0.269 -10.297 1.00 80.19 91 VAL A O 1
ATOM 712 N N . VAL A 1 92 ? -3.874 0.090 -8.180 1.00 77.56 92 VAL A N 1
ATOM 713 C CA . VAL A 1 92 ? -3.091 1.318 -7.972 1.00 77.56 92 VAL A CA 1
ATOM 714 C C . VAL A 1 92 ? -1.597 1.022 -8.047 1.00 77.56 92 VAL A C 1
ATOM 716 O O . VAL A 1 92 ? -0.878 1.723 -8.751 1.00 77.56 92 VAL A O 1
ATOM 719 N N . THR A 1 93 ? -1.129 -0.048 -7.398 1.00 74.81 93 THR A N 1
ATOM 720 C CA . THR A 1 93 ? 0.283 -0.466 -7.456 1.00 74.81 93 THR A CA 1
ATOM 721 C C . THR A 1 93 ? 0.702 -0.766 -8.887 1.00 74.81 93 THR A C 1
ATOM 723 O O . THR A 1 93 ? 1.745 -0.299 -9.332 1.00 74.81 93 THR A O 1
ATOM 726 N N . ARG A 1 94 ? -0.127 -1.502 -9.634 1.00 74.00 94 ARG A N 1
ATOM 727 C CA . ARG A 1 94 ? 0.125 -1.825 -11.040 1.00 74.00 94 ARG A CA 1
ATOM 728 C C . ARG A 1 94 ? 0.136 -0.580 -11.922 1.00 74.00 94 ARG A C 1
ATOM 730 O O . ARG A 1 94 ? 1.040 -0.437 -12.734 1.00 74.00 94 ARG A O 1
ATOM 737 N N . ALA A 1 95 ? -0.854 0.298 -11.777 1.00 76.50 95 ALA A N 1
ATOM 738 C CA . ALA A 1 95 ? -0.965 1.521 -12.566 1.00 76.50 95 ALA A CA 1
ATOM 739 C C . ALA A 1 95 ? 0.215 2.464 -12.310 1.00 76.50 95 ALA A C 1
ATOM 741 O O . ALA A 1 95 ? 0.797 2.979 -13.256 1.00 76.50 95 ALA A O 1
ATOM 742 N N . LEU A 1 96 ? 0.609 2.636 -11.046 1.00 74.12 96 LEU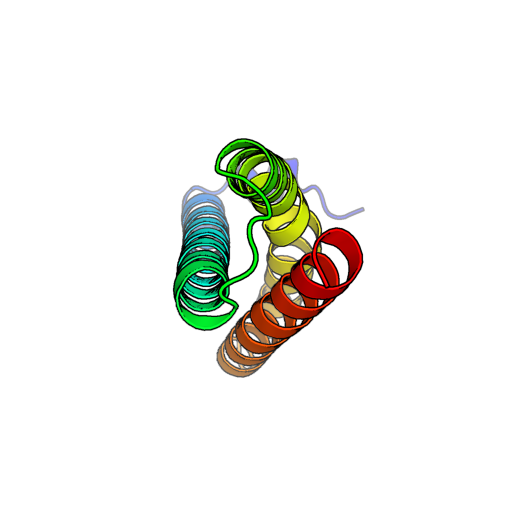 A N 1
ATOM 743 C CA . LEU A 1 96 ? 1.785 3.418 -10.676 1.00 74.12 96 LEU A CA 1
ATOM 744 C C . LEU A 1 96 ? 3.073 2.777 -11.209 1.00 74.12 96 LEU A C 1
ATOM 746 O O . LEU A 1 96 ? 3.927 3.485 -11.728 1.00 74.12 96 LEU A O 1
ATOM 750 N N . TYR A 1 97 ? 3.217 1.452 -11.109 1.00 72.25 97 TYR A N 1
ATOM 751 C CA . TYR A 1 97 ? 4.416 0.754 -11.575 1.00 72.25 97 TYR A CA 1
ATOM 752 C C . TYR A 1 97 ? 4.578 0.886 -13.094 1.00 72.25 97 TYR A C 1
ATOM 754 O O . TYR A 1 97 ? 5.647 1.259 -13.564 1.00 72.25 97 TYR A O 1
ATOM 762 N N . LEU A 1 98 ? 3.505 0.659 -13.85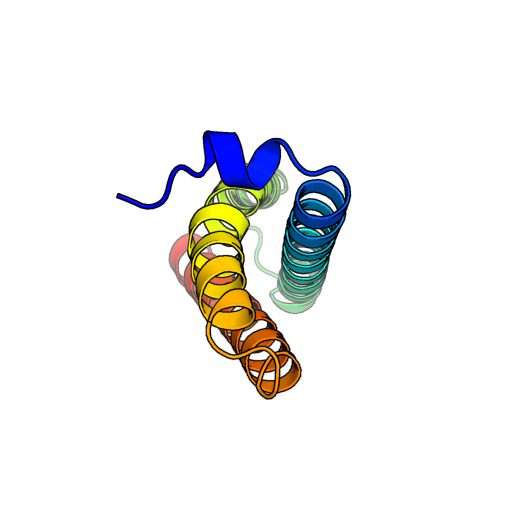8 1.00 72.94 98 LEU A N 1
ATOM 763 C CA . LEU A 1 98 ? 3.508 0.836 -15.313 1.00 72.94 98 LEU A CA 1
ATOM 764 C C . LEU A 1 98 ? 3.638 2.306 -15.724 1.00 72.94 98 LEU A C 1
ATOM 766 O O . LEU A 1 98 ? 4.306 2.588 -16.700 1.00 72.94 98 LEU A O 1
ATOM 770 N N . GLY A 1 99 ? 3.039 3.248 -14.993 1.00 70.06 99 GLY A N 1
ATOM 771 C CA . GLY A 1 99 ? 3.156 4.674 -15.310 1.00 70.06 99 GLY A CA 1
ATOM 772 C C . GLY A 1 99 ? 4.544 5.264 -15.042 1.00 70.06 99 GLY A C 1
ATOM 773 O O . GLY A 1 99 ? 4.876 6.301 -15.606 1.00 70.06 99 GLY A O 1
ATOM 774 N N . ILE A 1 100 ? 5.339 4.633 -14.171 1.00 68.25 100 ILE A N 1
ATOM 775 C CA . ILE A 1 100 ? 6.700 5.079 -13.833 1.00 68.25 100 ILE A CA 1
ATOM 776 C C . ILE A 1 100 ? 7.768 4.292 -14.611 1.00 68.25 100 ILE A C 1
ATOM 778 O O . ILE A 1 100 ? 8.816 4.856 -14.920 1.00 68.25 100 ILE A O 1
ATOM 782 N N . PHE A 1 101 ? 7.533 3.010 -14.915 1.00 66.88 101 PHE A N 1
ATOM 783 C CA . PHE A 1 101 ? 8.544 2.109 -15.492 1.00 66.88 101 PHE A CA 1
ATOM 784 C C . PHE A 1 101 ? 8.153 1.418 -16.806 1.00 66.88 101 PHE A C 1
ATOM 786 O O . PHE A 1 101 ? 8.985 0.684 -17.343 1.00 66.88 101 PHE A O 1
ATOM 793 N N . GLY A 1 102 ? 6.915 1.570 -17.281 1.00 60.50 102 GLY A N 1
ATOM 794 C CA . GLY A 1 102 ? 6.446 1.072 -18.581 1.00 60.50 102 GLY 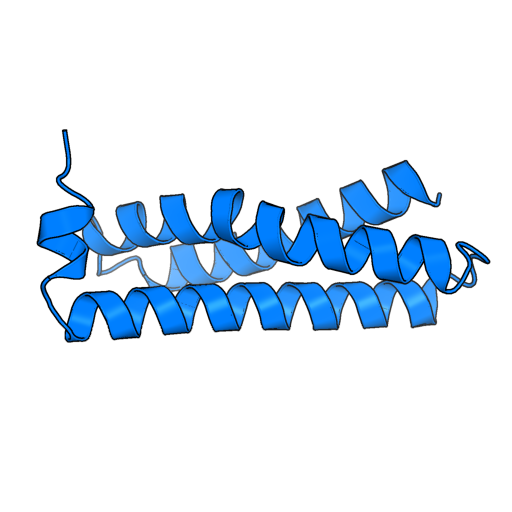A CA 1
ATOM 795 C C . GLY A 1 102 ? 6.514 2.148 -19.653 1.00 60.50 102 GLY A C 1
ATOM 796 O O . GLY A 1 102 ? 6.668 1.753 -20.827 1.00 60.50 102 GLY A O 1
#

Secondary structure (DSSP, 8-state):
---HHHHTTSHHHHHHHHHHHHHHHHHHHHHHHHHHHHS----HHHHHHHHHHHHHHHHIIIIIHHHHHHHHH-GGGHHHHHHHHHHHHHHHHHHHHHHHH-

pLDDT: mean 70.84, std 6.71, range [43.41, 81.31]

Sequence (102 aa):
MTNIEELMRDPDNRAAASKTTRRSMFVFIATLLVMLYFSGTTSGIIGGVLFLAIGLFLIPLSIAVPSFLLQRQRPKLKWLFMALDMIATVVVTRALYLGIFG

Radius of gyration: 15.35 Å; Cα contacts (8 Å, |Δi|>4): 61; chains: 1; bounding box: 39×27×41 Å